Protein AF-A0A4R6NYL4-F1 (afdb_monomer)

Foldseek 3Di:
DPPDQCWPPPDDQVDWDDDVPGTDGTHHQAAPVGHGQDVPQWDWDWQAWPPDPVRIWIWIQGPVPRDIDTPVHDDPPTDRDPPPPD

Mean predicted aligned error: 6.38 Å

Solvent-accessible surface area (backbone atoms only — not comparable to full-atom values): 5440 Å² total; per-residue (Å²): 132,90,80,61,76,48,18,61,86,89,51,59,70,91,43,72,44,85,48,97,92,51,74,41,70,53,49,46,51,44,44,99,89,66,51,64,41,49,92,94,27,42,48,77,50,76,45,63,17,73,65,37,97,82,41,38,26,43,33,42,30,30,71,89,75,67,52,70,48,53,43,63,71,87,57,95,75,62,39,65,74,80,75,88,77,123

Sequence (86 aa):
MDWRLASTTGLDPDRLYAVRGGWARPSPVACPAGHPLGPGQVLVGTLACLATPDGLHRTWACRSCDTVIYWPPITDKCDHNRTAWS

Nearest PDB structures (foldseek):
  6hlq-assembly1_I  TM=5.380E-01  e=2.011E+00  Saccharomyces cerevisiae S288C
  1o7y-assembly1_B  TM=5.387E-01  e=6.093E+00  Homo sapiens
  6qpn-assembly1_A  TM=5.440E-01  e=4.824E+00  Human adenovirus 49
  7op2-assembly2_D  TM=5.157E-01  e=5.114E+00  Chimpanzee adenovirus Y25
  6stt-assembly1_A  TM=4.430E-01  e=6.459E+00  Human adenovirus 29

Secondary structure (DSSP, 8-state):
-------STT--TTS-EEETTEEE----SB-TTS-B--TTTEEEEEEE-TTSTTSEEEEEEETTT--EEEESPP-TT-----TT--

Radius of gyration: 13.88 Å; Cα contacts (8 Å, |Δi|>4): 133; chains: 1; bounding box: 42×34×27 Å

Structure (mmCIF, N/CA/C/O backbone):
data_AF-A0A4R6NYL4-F1
#
_entry.id   AF-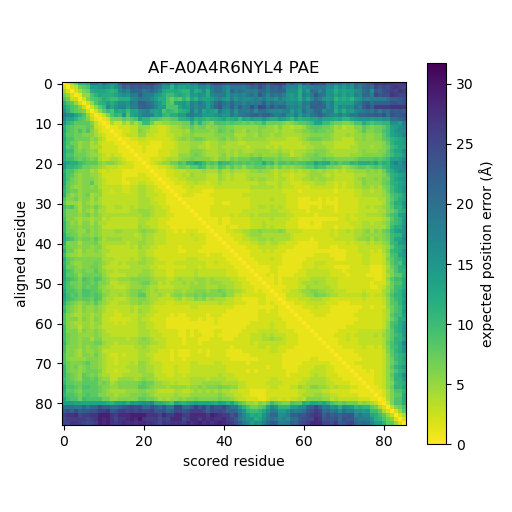A0A4R6NYL4-F1
#
loop_
_atom_site.group_PDB
_atom_site.id
_atom_site.type_symbol
_atom_site.label_atom_id
_atom_site.label_alt_id
_atom_site.label_comp_id
_atom_site.label_asym_id
_atom_site.label_entity_id
_atom_site.label_seq_id
_atom_site.pdbx_PDB_ins_code
_atom_site.Cartn_x
_atom_site.Cartn_y
_atom_site.Cartn_z
_atom_site.occupancy
_atom_site.B_iso_or_equiv
_atom_site.auth_seq_id
_atom_site.auth_comp_id
_atom_site.auth_asym_id
_atom_site.auth_atom_id
_atom_site.pdbx_PDB_model_num
ATOM 1 N N . MET A 1 1 ? -12.868 -8.954 -9.950 1.00 35.00 1 ME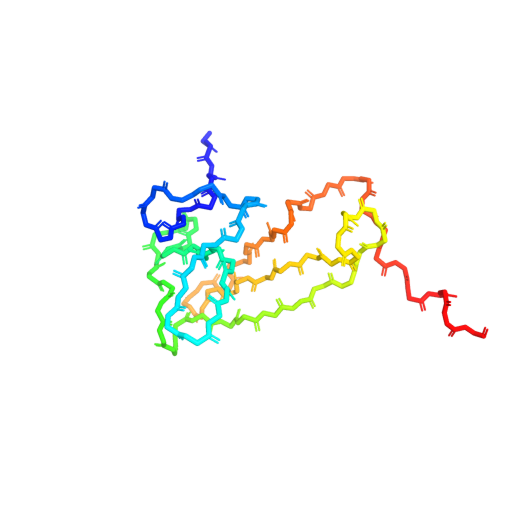T A N 1
ATOM 2 C CA . MET A 1 1 ? -12.966 -7.916 -8.904 1.00 35.00 1 MET A CA 1
ATOM 3 C C . MET A 1 1 ? -11.677 -7.103 -8.916 1.00 35.00 1 MET A C 1
ATOM 5 O O . MET A 1 1 ? -10.664 -7.593 -8.432 1.00 35.00 1 MET A O 1
ATOM 9 N N . ASP A 1 2 ? -11.701 -5.914 -9.526 1.00 48.94 2 ASP A N 1
ATOM 10 C CA . ASP A 1 2 ? -10.609 -4.926 -9.500 1.00 48.94 2 ASP A CA 1
ATOM 11 C C . ASP A 1 2 ? -10.463 -4.388 -8.067 1.00 48.94 2 ASP A C 1
A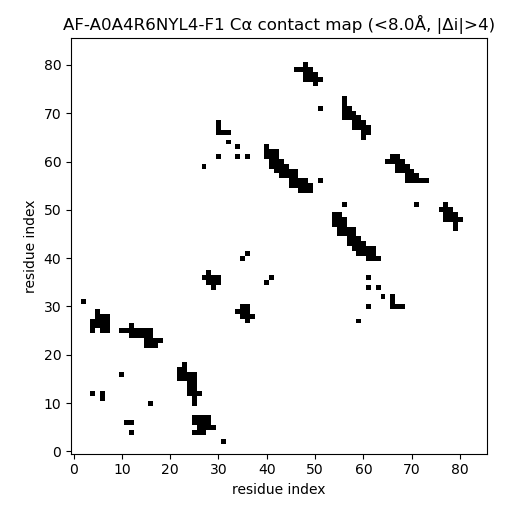TOM 13 O O . ASP A 1 2 ? -11.078 -3.385 -7.699 1.00 48.94 2 ASP A O 1
ATOM 17 N N . TRP A 1 3 ? -9.681 -5.059 -7.219 1.00 49.34 3 TRP A N 1
ATOM 18 C CA . TRP A 1 3 ? -9.190 -4.414 -6.006 1.00 49.34 3 TRP A CA 1
ATOM 19 C C . TRP A 1 3 ? -8.134 -3.395 -6.459 1.00 49.34 3 TRP A C 1
ATOM 21 O O . TRP A 1 3 ? -6.967 -3.698 -6.664 1.00 49.34 3 TRP A O 1
ATOM 31 N N . ARG A 1 4 ? -8.556 -2.165 -6.738 1.00 54.44 4 ARG A N 1
ATOM 32 C CA . ARG A 1 4 ? -7.614 -1.044 -6.835 1.00 54.44 4 ARG A CA 1
ATOM 33 C C . ARG A 1 4 ? -7.284 -0.621 -5.415 1.00 54.44 4 ARG A C 1
ATOM 35 O O . ARG A 1 4 ? -8.111 -0.828 -4.524 1.00 54.44 4 ARG A O 1
ATOM 42 N N . LEU A 1 5 ? -6.107 -0.030 -5.183 1.00 58.59 5 LEU A N 1
ATOM 43 C CA . LEU A 1 5 ? -5.923 0.761 -3.968 1.00 58.59 5 LEU A CA 1
ATOM 44 C C . LEU A 1 5 ? -7.131 1.690 -3.894 1.00 58.59 5 LEU A C 1
ATOM 46 O O . LEU A 1 5 ? -7.267 2.585 -4.724 1.00 58.59 5 LEU A O 1
ATOM 50 N N . ALA A 1 6 ? -8.027 1.443 -2.941 1.00 51.81 6 ALA A N 1
ATOM 51 C CA . ALA A 1 6 ? -9.049 2.392 -2.554 1.00 51.81 6 ALA A CA 1
ATOM 52 C C . ALA A 1 6 ? -8.297 3.516 -1.844 1.00 51.81 6 ALA A C 1
ATOM 54 O O . ALA A 1 6 ? -8.306 3.598 -0.620 1.00 51.81 6 ALA A O 1
ATOM 55 N N . SER A 1 7 ? -7.512 4.269 -2.615 1.00 54.81 7 SER A N 1
ATOM 56 C CA . SER A 1 7 ? -6.746 5.416 -2.179 1.00 54.81 7 SER A CA 1
ATOM 57 C C . SER A 1 7 ? -7.665 6.326 -1.380 1.00 54.81 7 SER A C 1
ATOM 59 O O . SER A 1 7 ? -8.887 6.280 -1.538 1.00 54.81 7 SER A O 1
ATOM 61 N N . THR A 1 8 ? -7.088 7.186 -0.549 1.00 57.31 8 THR A N 1
ATOM 62 C CA . THR A 1 8 ? -7.658 8.506 -0.263 1.00 57.31 8 THR A CA 1
ATOM 63 C C . THR A 1 8 ? -8.502 8.939 -1.474 1.00 57.31 8 THR A C 1
ATOM 65 O O . THR A 1 8 ? -7.955 9.102 -2.566 1.00 57.31 8 THR A O 1
ATOM 68 N N . THR A 1 9 ? -9.829 8.911 -1.331 1.00 52.28 9 THR A N 1
ATOM 69 C CA . THR A 1 9 ? -10.772 8.628 -2.428 1.00 52.28 9 THR A CA 1
ATOM 70 C C . THR A 1 9 ? -10.497 9.480 -3.671 1.00 52.28 9 THR A C 1
ATOM 72 O O . THR A 1 9 ? -10.618 10.699 -3.621 1.00 52.28 9 THR A O 1
ATOM 75 N N . GLY A 1 10 ? -10.135 8.841 -4.792 1.00 60.91 10 GLY A N 1
ATOM 76 C CA . GLY A 1 10 ? -9.985 9.496 -6.102 1.00 60.91 10 GLY A CA 1
ATOM 77 C C . GLY A 1 10 ? -8.560 9.870 -6.529 1.00 60.91 10 GLY A C 1
ATOM 78 O O . GLY A 1 10 ? -8.402 10.515 -7.563 1.00 60.91 10 GLY A O 1
ATOM 79 N N . LEU A 1 11 ? -7.525 9.475 -5.781 1.00 73.06 11 LEU A N 1
ATOM 80 C CA . LEU A 1 11 ? -6.131 9.719 -6.171 1.00 73.06 11 LEU A CA 1
ATOM 81 C C . LEU A 1 11 ? -5.525 8.550 -6.957 1.00 73.06 11 LEU A C 1
ATOM 83 O O . LEU A 1 11 ? -5.738 7.386 -6.610 1.00 73.06 11 LEU A O 1
ATOM 87 N N . ASP A 1 12 ? -4.733 8.883 -7.977 1.00 77.38 12 ASP A N 1
ATOM 88 C CA . ASP A 1 12 ? -3.904 7.942 -8.736 1.00 77.38 12 ASP A CA 1
ATOM 89 C C . ASP A 1 12 ? -2.824 7.337 -7.813 1.00 77.38 12 ASP A C 1
ATOM 91 O O . ASP A 1 12 ? -1.984 8.090 -7.313 1.00 77.38 12 ASP A O 1
ATOM 95 N N . PRO A 1 13 ? -2.830 6.013 -7.559 1.00 76.25 13 PRO A N 1
ATOM 96 C CA . PRO A 1 13 ? -1.911 5.366 -6.622 1.00 76.25 13 PRO A CA 1
ATOM 97 C C . PRO A 1 13 ? -0.435 5.430 -7.044 1.00 76.25 13 PRO A C 1
ATOM 99 O O . PRO A 1 13 ? 0.439 5.265 -6.189 1.00 76.25 13 PRO A O 1
ATOM 102 N N . ASP A 1 14 ? -0.145 5.716 -8.315 1.00 79.50 14 ASP A N 1
ATOM 103 C CA . ASP A 1 14 ? 1.221 5.883 -8.822 1.00 79.50 14 ASP A CA 1
ATOM 104 C C . ASP A 1 14 ? 1.737 7.321 -8.700 1.00 79.50 14 ASP A C 1
ATOM 106 O O . ASP A 1 14 ? 2.919 7.588 -8.938 1.00 79.50 14 ASP A O 1
ATOM 110 N N . ARG A 1 15 ? 0.887 8.268 -8.285 1.00 83.38 15 ARG A N 1
ATOM 111 C CA . ARG A 1 15 ? 1.258 9.678 -8.151 1.00 83.38 15 ARG A CA 1
ATOM 112 C C . ARG A 1 15 ? 1.289 10.134 -6.707 1.00 83.38 15 ARG A C 1
ATOM 114 O O . ARG A 1 15 ? 0.409 9.852 -5.899 1.00 83.38 15 ARG A O 1
ATOM 121 N N . LEU A 1 16 ? 2.312 10.925 -6.402 1.00 86.50 16 LEU A N 1
ATOM 122 C CA . LEU A 1 16 ? 2.352 11.691 -5.168 1.00 86.50 16 LEU A CA 1
ATOM 123 C C . LEU A 1 16 ? 1.278 12.780 -5.192 1.00 86.50 16 LEU A C 1
ATOM 125 O O . LEU A 1 16 ? 1.033 13.401 -6.227 1.00 86.50 16 LEU A O 1
ATOM 129 N N . TYR A 1 17 ? 0.691 13.056 -4.033 1.00 85.75 17 TYR A N 1
ATOM 130 C CA . TYR A 1 17 ? -0.201 14.193 -3.838 1.00 85.75 17 TYR A CA 1
ATOM 131 C C . TYR A 1 17 ? 0.332 15.116 -2.745 1.00 85.75 17 TYR A C 1
ATOM 133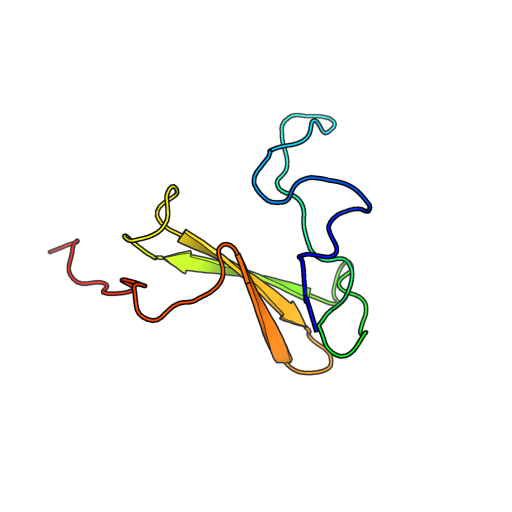 O O . TYR A 1 17 ? 1.036 14.685 -1.825 1.00 85.75 17 TYR A O 1
ATOM 141 N N . ALA A 1 18 ? 0.025 16.404 -2.881 1.00 91.00 18 ALA A N 1
ATOM 142 C CA . ALA A 1 18 ? 0.496 17.420 -1.956 1.00 91.00 18 ALA A CA 1
ATOM 143 C C . ALA A 1 18 ? -0.220 17.290 -0.608 1.00 91.00 18 ALA A C 1
ATOM 145 O O . ALA A 1 18 ? -1.445 17.178 -0.536 1.00 91.00 18 ALA A O 1
ATOM 146 N N . VAL A 1 19 ? 0.557 17.355 0.466 1.00 90.44 19 VAL A N 1
ATOM 147 C CA . VAL A 1 19 ? 0.075 17.435 1.845 1.00 90.44 19 VAL A CA 1
ATOM 148 C C . VAL A 1 19 ? 0.767 18.594 2.547 1.00 90.44 19 VAL A C 1
ATOM 150 O O . VAL A 1 19 ? 1.802 19.096 2.102 1.00 90.44 19 VAL A O 1
ATOM 153 N N . ARG A 1 20 ? 0.218 19.037 3.680 1.00 94.62 20 ARG A N 1
ATOM 154 C CA . ARG A 1 20 ? 0.902 20.038 4.499 1.00 94.62 20 ARG A CA 1
ATOM 155 C C . ARG A 1 20 ? 2.264 19.481 4.927 1.00 94.62 20 ARG A C 1
ATOM 157 O O . ARG A 1 20 ? 2.321 18.500 5.658 1.00 94.62 20 ARG A O 1
ATOM 164 N N . GLY A 1 21 ? 3.340 20.126 4.482 1.00 94.00 21 GLY A N 1
ATOM 165 C CA . GLY A 1 21 ? 4.708 19.723 4.809 1.00 94.00 21 GLY A CA 1
ATOM 166 C C . GLY A 1 21 ? 5.364 18.756 3.819 1.00 94.00 21 GLY A C 1
ATOM 167 O O . GLY A 1 21 ? 6.448 18.270 4.121 1.00 94.00 21 GLY A O 1
ATOM 168 N N . GLY A 1 22 ? 4.765 18.490 2.649 1.00 94.50 22 GLY A N 1
ATOM 169 C CA . GLY A 1 22 ? 5.448 17.756 1.581 1.00 94.50 22 GLY A CA 1
ATOM 170 C C . GLY A 1 22 ? 4.518 16.962 0.673 1.00 94.50 22 GLY A C 1
ATOM 171 O O . GLY A 1 22 ? 3.482 17.451 0.225 1.00 94.50 22 GLY A O 1
ATOM 172 N N . TRP A 1 23 ? 4.917 15.724 0.399 1.00 91.06 23 TRP A N 1
ATOM 173 C CA . TRP A 1 23 ? 4.261 14.833 -0.549 1.00 91.06 23 TRP A CA 1
ATOM 174 C C . TRP A 1 23 ? 3.960 13.489 0.100 1.00 91.06 23 TRP A C 1
ATOM 176 O O . TRP A 1 23 ? 4.776 12.959 0.854 1.00 91.06 23 TRP A O 1
ATOM 186 N N . ALA A 1 24 ? 2.799 12.929 -0.217 1.00 87.12 24 ALA A N 1
ATOM 187 C CA . ALA A 1 24 ? 2.379 11.622 0.262 1.00 87.12 24 ALA A CA 1
ATOM 188 C C . ALA A 1 24 ? 2.027 10.696 -0.905 1.00 87.12 24 ALA A C 1
ATOM 190 O O . ALA A 1 24 ? 1.578 11.142 -1.962 1.00 87.12 24 ALA A O 1
ATOM 191 N N . ARG A 1 25 ? 2.219 9.390 -0.691 1.00 84.25 25 ARG A N 1
ATOM 192 C CA . ARG A 1 25 ? 1.655 8.343 -1.548 1.00 84.25 25 ARG A CA 1
ATOM 193 C C . ARG A 1 25 ? 0.236 8.016 -1.094 1.00 84.25 25 ARG A C 1
ATOM 195 O O . ARG A 1 25 ? 0.016 7.949 0.118 1.00 84.25 25 ARG A O 1
ATOM 202 N N . PRO A 1 26 ? -0.703 7.763 -2.016 1.00 86.00 26 PRO A N 1
ATOM 203 C CA . PRO A 1 26 ? -2.019 7.269 -1.648 1.00 86.00 26 PRO A CA 1
ATOM 204 C C . PRO A 1 26 ? -1.946 5.936 -0.893 1.00 86.00 26 PRO A C 1
ATOM 206 O O . PRO A 1 26 ? -1.066 5.109 -1.136 1.00 86.00 26 PRO A O 1
ATOM 209 N N . SER A 1 27 ? -2.884 5.728 0.029 1.00 86.31 27 SER A N 1
ATOM 210 C CA . SER A 1 27 ? -3.005 4.507 0.833 1.00 86.31 27 SER A CA 1
ATOM 211 C C . SER A 1 27 ? -4.432 3.961 0.792 1.00 86.31 27 SER A C 1
ATOM 213 O O . SER A 1 27 ? -5.364 4.764 0.729 1.00 86.31 27 SER A O 1
ATOM 215 N N . PRO A 1 28 ? -4.625 2.633 0.872 1.00 88.19 28 PRO A N 1
ATOM 216 C CA . PRO A 1 28 ? -5.949 2.037 0.941 1.00 88.19 28 PRO A CA 1
ATOM 217 C C . PRO A 1 28 ? -6.676 2.459 2.227 1.00 88.19 28 PRO A C 1
ATOM 219 O O . PRO A 1 28 ? -6.081 2.458 3.302 1.00 88.19 28 PRO A O 1
ATOM 222 N N . VAL A 1 29 ? -7.968 2.778 2.125 1.00 88.12 29 VAL A N 1
ATOM 223 C CA . VAL A 1 29 ? -8.827 3.093 3.286 1.00 88.12 29 VAL A CA 1
ATOM 224 C C . VAL A 1 29 ? -9.484 1.855 3.902 1.00 88.12 29 VAL A C 1
ATOM 226 O O . VAL A 1 29 ? -9.940 1.903 5.044 1.00 88.12 29 VAL A O 1
ATOM 229 N N . ALA A 1 30 ? -9.518 0.743 3.164 1.00 89.44 30 ALA A N 1
ATOM 230 C CA . ALA A 1 30 ? -10.067 -0.533 3.605 1.00 89.44 30 ALA A CA 1
ATOM 231 C C . ALA A 1 30 ? -9.277 -1.712 3.020 1.00 89.44 30 ALA A C 1
ATOM 233 O O . ALA A 1 30 ? -8.6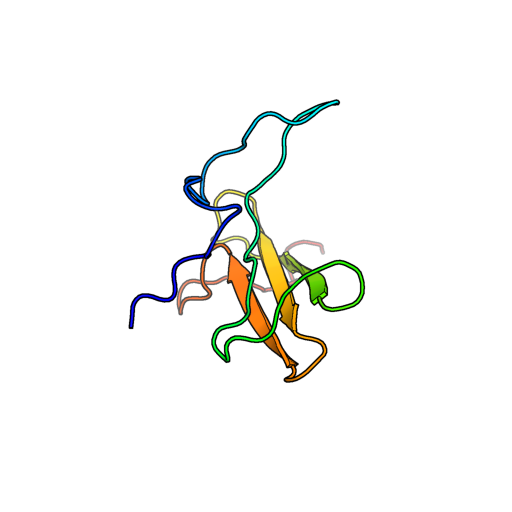73 -1.597 1.950 1.00 89.44 30 ALA A O 1
ATOM 234 N N . CYS A 1 31 ? -9.284 -2.850 3.715 1.00 91.06 31 CYS A N 1
ATOM 235 C CA . CYS A 1 31 ? -8.733 -4.094 3.185 1.00 91.06 31 CYS A CA 1
ATOM 236 C C . CYS A 1 31 ? -9.713 -4.769 2.203 1.00 91.06 31 CYS A C 1
ATOM 238 O O . CYS A 1 31 ? -10.891 -4.409 2.176 1.00 91.06 31 CYS A O 1
ATOM 240 N N . PRO A 1 32 ? -9.284 -5.785 1.429 1.00 88.44 32 PRO A N 1
ATOM 241 C CA . PRO A 1 32 ? -10.168 -6.527 0.522 1.00 88.44 32 PRO A CA 1
ATOM 242 C C . PRO A 1 32 ? -11.392 -7.169 1.197 1.00 88.44 32 PRO A C 1
ATOM 244 O O . PRO A 1 32 ? -12.406 -7.381 0.540 1.00 88.44 32 PRO A O 1
ATOM 247 N N . ALA A 1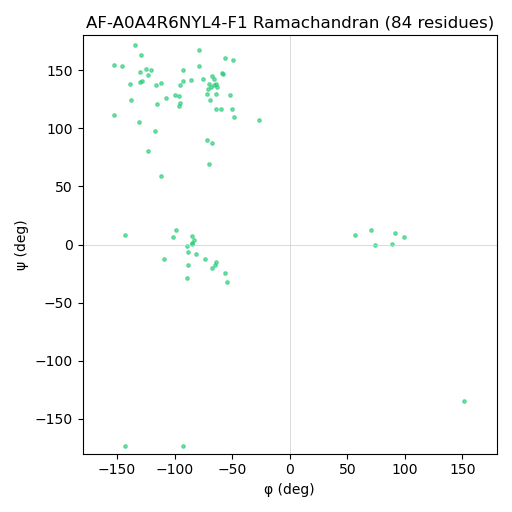 33 ? -11.318 -7.450 2.503 1.00 90.06 33 ALA A N 1
ATOM 248 C CA . ALA A 1 33 ? -12.440 -7.949 3.301 1.00 90.06 33 ALA A CA 1
ATOM 249 C C . ALA A 1 33 ? -13.363 -6.834 3.846 1.00 90.06 33 ALA A C 1
ATOM 251 O O . ALA A 1 33 ? -14.319 -7.125 4.556 1.00 90.06 33 ALA A O 1
ATOM 252 N N . GLY A 1 34 ? -13.084 -5.562 3.545 1.00 90.56 34 GLY A N 1
ATOM 253 C CA . GLY A 1 34 ? -13.904 -4.413 3.940 1.00 90.56 34 GLY A CA 1
ATOM 254 C C . GLY A 1 34 ? -13.567 -3.789 5.299 1.00 90.56 34 GLY A C 1
ATOM 255 O O . GLY A 1 34 ? -14.196 -2.804 5.677 1.00 90.56 34 GLY A O 1
ATOM 256 N N . HIS A 1 35 ? -12.574 -4.302 6.035 1.00 93.31 35 HIS A N 1
ATOM 257 C CA . HIS A 1 35 ? -12.163 -3.699 7.308 1.00 93.31 35 HIS A CA 1
ATOM 258 C C . HIS A 1 35 ? -11.460 -2.350 7.086 1.00 93.31 35 HIS A C 1
ATOM 260 O O . HIS A 1 35 ? -10.613 -2.262 6.192 1.00 93.31 35 HIS A O 1
ATOM 266 N N . PRO A 1 36 ? -11.737 -1.321 7.906 1.00 91.94 36 PRO A N 1
ATOM 267 C CA . PRO A 1 36 ? -11.090 -0.017 7.791 1.00 91.94 36 PRO A CA 1
ATOM 268 C C . PRO A 1 36 ? -9.589 -0.091 8.110 1.00 91.94 36 PRO A C 1
ATOM 270 O O . PRO A 1 36 ? -9.165 -0.798 9.023 1.00 91.94 36 PRO A O 1
ATOM 273 N N . LEU A 1 37 ? -8.784 0.672 7.369 1.00 90.94 37 LEU A N 1
ATOM 274 C CA . LEU A 1 37 ? -7.330 0.776 7.533 1.00 90.94 37 LEU A CA 1
ATOM 275 C C . LEU A 1 37 ? -6.929 2.166 8.045 1.00 90.94 37 LEU A C 1
ATOM 277 O O . LEU A 1 37 ? -6.184 2.901 7.401 1.00 90.94 37 LEU A O 1
ATOM 281 N N . GLY A 1 38 ? -7.455 2.537 9.214 1.00 90.44 38 GLY A N 1
ATOM 282 C CA . GLY A 1 38 ? -7.128 3.781 9.909 1.00 90.44 38 GLY A CA 1
ATOM 283 C C . GLY A 1 38 ? -5.986 3.659 10.932 1.00 90.44 38 GLY A C 1
ATOM 284 O O . GLY A 1 38 ? -5.342 2.609 11.059 1.00 90.44 38 GLY A O 1
ATOM 285 N N . PRO A 1 39 ? -5.736 4.732 11.708 1.00 91.88 39 PRO A N 1
ATOM 286 C CA . PRO A 1 39 ? -4.766 4.725 12.801 1.00 91.88 39 PRO A CA 1
ATOM 287 C C . PRO A 1 39 ? -5.004 3.556 13.764 1.00 91.88 39 PRO A C 1
ATOM 289 O O . PRO A 1 39 ? -6.118 3.338 14.231 1.00 91.88 39 PRO A O 1
ATOM 292 N N . GLY A 1 40 ? -3.956 2.780 14.046 1.00 95.62 40 GLY A N 1
ATOM 293 C CA . GLY A 1 40 ? -4.041 1.614 14.934 1.00 95.62 40 GLY A CA 1
ATOM 294 C C . GLY A 1 40 ? -4.749 0.385 14.346 1.00 95.62 40 GLY A C 1
ATOM 295 O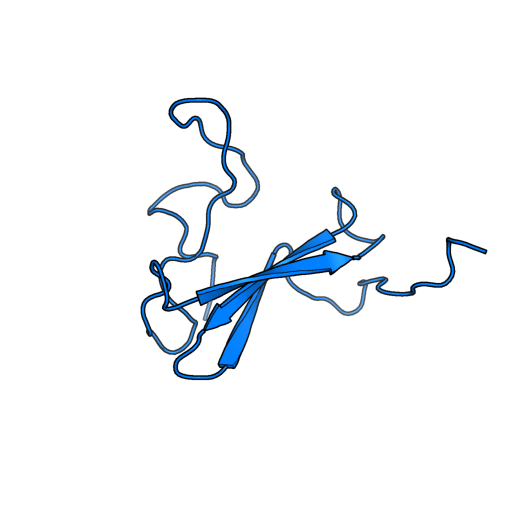 O . GLY A 1 40 ? -4.809 -0.635 15.024 1.00 95.62 40 GLY A O 1
ATOM 296 N N . GLN A 1 41 ? -5.239 0.439 13.102 1.00 96.19 41 GLN A N 1
ATOM 297 C CA . GLN A 1 41 ? -5.953 -0.664 12.432 1.00 96.19 41 GLN A CA 1
ATOM 298 C C . GLN A 1 41 ? -5.141 -1.312 11.301 1.00 96.19 41 GLN A C 1
ATOM 300 O O . GLN A 1 41 ? -5.474 -2.401 10.830 1.00 96.19 41 GLN A O 1
ATOM 305 N N . VAL A 1 42 ? -4.051 -0.667 10.886 1.00 95.69 42 VAL A N 1
ATOM 306 C CA . VAL A 1 42 ? -3.169 -1.122 9.811 1.00 95.69 42 VAL A CA 1
ATOM 307 C C . VAL A 1 42 ? -1.711 -1.098 10.258 1.00 95.69 42 VAL A C 1
ATOM 309 O O . VAL A 1 42 ? -1.274 -0.170 10.940 1.00 95.69 42 VAL A O 1
ATOM 312 N N . LEU A 1 43 ? -0.951 -2.120 9.873 1.00 97.31 43 LEU A N 1
ATOM 313 C CA . LEU A 1 43 ? 0.508 -2.092 9.912 1.00 97.31 43 LEU A CA 1
ATOM 314 C C . LEU A 1 43 ? 1.015 -1.694 8.529 1.00 97.31 43 LEU A C 1
ATOM 316 O O . LEU A 1 43 ? 0.735 -2.375 7.543 1.00 97.31 43 LEU A O 1
ATOM 320 N N . VAL A 1 44 ? 1.738 -0.578 8.462 1.00 94.31 44 VAL A N 1
ATOM 321 C CA . VAL A 1 44 ? 2.364 -0.103 7.225 1.00 94.31 44 VAL A CA 1
ATOM 322 C C . VAL A 1 44 ? 3.811 -0.565 7.208 1.00 94.31 44 VAL A C 1
ATOM 324 O O . VAL A 1 44 ? 4.547 -0.325 8.164 1.00 94.31 44 VAL A O 1
ATOM 327 N N . GLY A 1 45 ? 4.221 -1.206 6.121 1.00 93.75 45 GLY A N 1
ATOM 328 C CA . GLY A 1 45 ? 5.578 -1.710 5.962 1.00 93.75 45 GLY A CA 1
ATOM 329 C C . GLY A 1 45 ? 6.092 -1.573 4.538 1.00 93.75 45 GLY A C 1
ATOM 330 O O . GLY A 1 45 ? 5.430 -1.020 3.655 1.00 93.75 45 GLY A O 1
ATOM 331 N N . THR A 1 46 ? 7.267 -2.145 4.311 1.00 93.31 46 THR A N 1
ATOM 332 C CA . THR A 1 46 ? 7.942 -2.152 3.016 1.00 93.31 46 THR A CA 1
ATOM 333 C C . THR A 1 46 ? 8.558 -3.526 2.774 1.00 93.31 46 THR A C 1
ATOM 335 O O . THR A 1 46 ? 9.159 -4.099 3.680 1.00 93.31 46 THR A O 1
ATOM 338 N N . LEU A 1 47 ? 8.437 -4.032 1.550 1.00 93.94 47 LEU A N 1
ATOM 339 C CA . LEU A 1 47 ? 9.141 -5.206 1.046 1.00 93.94 47 LEU A CA 1
ATOM 340 C C . LEU A 1 47 ? 10.077 -4.756 -0.080 1.00 93.94 47 LEU A C 1
ATOM 342 O O . LEU A 1 47 ? 9.609 -4.187 -1.059 1.00 93.94 47 LEU A O 1
ATOM 346 N N . ALA A 1 48 ? 11.382 -4.988 0.049 1.00 94.06 48 ALA A N 1
ATOM 347 C CA . ALA A 1 48 ? 12.344 -4.643 -0.999 1.00 94.06 48 ALA A CA 1
ATOM 348 C C . ALA A 1 48 ? 12.068 -5.451 -2.277 1.00 94.06 48 ALA A C 1
ATOM 350 O O . ALA A 1 48 ? 11.822 -6.653 -2.194 1.00 94.06 48 ALA A O 1
ATOM 351 N N . CYS A 1 49 ? 12.100 -4.793 -3.439 1.00 94.38 49 CYS A N 1
ATOM 352 C CA . CYS A 1 49 ? 11.904 -5.440 -4.732 1.00 94.38 49 CYS A CA 1
ATOM 353 C C . CYS A 1 49 ? 12.612 -4.706 -5.870 1.00 94.38 49 CYS A C 1
ATOM 355 O O . CYS A 1 49 ? 12.176 -3.627 -6.277 1.00 94.38 49 CYS A O 1
ATOM 357 N N . LEU A 1 50 ? 13.646 -5.326 -6.439 1.00 93.00 50 LEU A N 1
ATOM 358 C CA . LEU A 1 50 ? 14.466 -4.735 -7.504 1.00 93.00 50 LEU A CA 1
ATOM 359 C C . LEU A 1 50 ? 13.708 -4.560 -8.828 1.00 93.00 50 LEU A C 1
ATOM 361 O O . LEU A 1 50 ? 14.087 -3.738 -9.654 1.00 93.00 50 LEU A O 1
ATOM 365 N N . ALA A 1 51 ? 12.611 -5.294 -9.016 1.00 92.19 51 ALA A N 1
ATOM 366 C CA . ALA A 1 51 ? 11.780 -5.211 -10.215 1.00 92.19 51 ALA A CA 1
ATOM 367 C C . ALA A 1 51 ? 10.778 -4.040 -10.200 1.00 92.19 51 ALA A C 1
ATOM 369 O O . ALA A 1 51 ? 10.104 -3.794 -11.200 1.00 92.19 51 ALA A O 1
ATOM 370 N N . THR A 1 52 ? 10.634 -3.331 -9.075 1.00 90.00 52 THR A N 1
ATOM 371 C CA . THR A 1 52 ? 9.741 -2.163 -8.986 1.00 90.00 52 THR A CA 1
ATOM 372 C C . THR A 1 52 ? 10.496 -0.867 -9.293 1.00 90.00 52 THR A C 1
ATOM 374 O O . THR A 1 52 ? 11.677 -0.774 -8.956 1.00 90.00 52 THR A O 1
ATOM 377 N N . PRO A 1 53 ? 9.834 0.167 -9.853 1.00 86.50 53 PRO A N 1
ATOM 378 C CA . PRO A 1 53 ? 10.485 1.444 -10.163 1.00 86.50 53 PRO A CA 1
ATOM 379 C C . PRO A 1 53 ? 11.193 2.101 -8.970 1.00 86.50 53 PRO A C 1
ATOM 381 O O . PRO A 1 53 ? 12.219 2.748 -9.148 1.00 86.50 53 PRO A O 1
ATOM 384 N N . ASP A 1 54 ? 10.667 1.909 -7.756 1.00 86.62 54 ASP A N 1
ATOM 385 C CA . ASP A 1 54 ? 11.213 2.505 -6.529 1.00 86.62 54 ASP A CA 1
ATOM 386 C C . ASP A 1 54 ? 12.046 1.526 -5.684 1.00 86.62 54 ASP A C 1
ATOM 388 O O . ASP A 1 54 ? 12.402 1.840 -4.548 1.00 86.62 54 ASP A O 1
ATOM 392 N N . GLY A 1 55 ? 12.304 0.312 -6.182 1.00 91.44 55 GLY A N 1
ATOM 393 C CA . GLY A 1 55 ? 13.037 -0.715 -5.436 1.00 91.44 55 GLY A CA 1
ATOM 394 C C . GLY A 1 55 ? 12.271 -1.326 -4.250 1.00 91.44 55 GLY A C 1
ATOM 395 O O . GLY A 1 55 ? 12.871 -2.009 -3.416 1.00 91.44 55 GLY A O 1
ATOM 396 N N . LEU A 1 56 ? 10.960 -1.089 -4.131 1.00 92.50 56 LEU A N 1
ATOM 397 C CA . LEU A 1 56 ? 10.119 -1.588 -3.048 1.00 92.50 56 LEU A CA 1
ATOM 398 C C . LEU A 1 56 ? 8.638 -1.772 -3.413 1.00 92.50 56 LEU A C 1
ATOM 400 O O . LEU A 1 56 ? 8.069 -1.050 -4.228 1.00 92.50 56 LEU A O 1
ATOM 404 N N . HIS A 1 57 ? 7.984 -2.673 -2.681 1.00 91.81 57 HIS A N 1
ATOM 405 C CA . HIS A 1 57 ? 6.543 -2.684 -2.466 1.00 91.81 57 HIS A CA 1
ATOM 406 C C . HIS A 1 57 ? 6.228 -2.061 -1.106 1.00 91.81 57 HIS A C 1
ATOM 408 O O . HIS A 1 57 ? 6.755 -2.483 -0.075 1.00 91.81 57 HIS A O 1
ATOM 414 N N . ARG A 1 58 ? 5.316 -1.098 -1.063 1.00 92.06 58 ARG A N 1
ATOM 415 C CA . ARG A 1 58 ? 4.658 -0.684 0.174 1.00 92.06 58 ARG A CA 1
ATOM 416 C C . ARG A 1 58 ? 3.612 -1.722 0.564 1.00 92.06 58 ARG A C 1
ATOM 418 O O . ARG A 1 58 ? 2.941 -2.273 -0.304 1.00 92.06 58 ARG A O 1
ATOM 425 N N . THR A 1 59 ? 3.476 -1.974 1.861 1.00 93.50 59 THR A N 1
ATOM 426 C CA . THR A 1 59 ? 2.520 -2.945 2.395 1.00 93.50 59 THR A CA 1
ATOM 427 C C . THR A 1 59 ? 1.571 -2.321 3.404 1.00 93.50 59 THR A C 1
ATOM 429 O O . THR A 1 59 ? 1.960 -1.434 4.167 1.00 93.50 59 THR A O 1
ATOM 432 N N . TRP A 1 60 ? 0.332 -2.810 3.408 1.00 94.12 60 TRP A N 1
ATOM 433 C CA . TRP A 1 60 ? -0.685 -2.495 4.408 1.00 94.12 60 TRP A CA 1
ATOM 434 C C . TRP A 1 60 ? -1.302 -3.801 4.896 1.00 94.12 60 TRP A C 1
ATOM 436 O O . TRP A 1 60 ? -2.077 -4.424 4.170 1.00 94.12 60 TRP A O 1
ATOM 446 N N . ALA A 1 61 ? -0.941 -4.223 6.105 1.00 96.38 61 ALA A N 1
ATOM 447 C CA . ALA A 1 61 ? -1.509 -5.408 6.736 1.00 96.38 61 ALA A CA 1
ATOM 448 C C . ALA A 1 61 ? -2.663 -5.008 7.660 1.00 96.38 61 ALA A C 1
ATOM 450 O O . ALA A 1 61 ? -2.494 -4.204 8.582 1.00 96.38 61 ALA A O 1
ATOM 451 N N . CYS A 1 62 ? -3.848 -5.555 7.395 1.00 96.19 62 CYS A N 1
ATOM 452 C CA . CYS A 1 62 ? -5.029 -5.338 8.220 1.00 96.19 62 CYS A CA 1
ATOM 453 C C . CYS A 1 62 ? -4.863 -6.036 9.569 1.00 96.19 62 CYS A C 1
ATOM 455 O O . CYS A 1 62 ? -4.702 -7.248 9.609 1.00 96.19 62 CYS A O 1
ATOM 457 N N . ARG A 1 63 ? -4.995 -5.310 10.681 1.00 97.38 63 ARG A N 1
ATOM 458 C CA . ARG A 1 63 ? -4.871 -5.915 12.018 1.00 97.38 63 ARG A CA 1
ATOM 459 C C . ARG A 1 63 ? -6.068 -6.773 12.433 1.00 97.38 63 ARG A C 1
ATOM 461 O O . ARG A 1 63 ? -5.985 -7.461 13.440 1.00 97.38 63 ARG A O 1
ATOM 468 N N . SER A 1 64 ? -7.182 -6.702 11.702 1.00 97.69 64 SER A N 1
ATOM 469 C CA . SER A 1 64 ? -8.391 -7.483 11.997 1.00 97.69 64 SER A CA 1
ATOM 470 C C . SER A 1 64 ? -8.409 -8.853 11.320 1.00 97.69 64 SER A C 1
ATOM 472 O O . SER A 1 64 ? -9.065 -9.756 11.821 1.00 97.69 64 SER A O 1
ATOM 474 N N . CYS A 1 65 ? -7.750 -9.002 10.167 1.00 96.88 65 CYS A N 1
ATOM 475 C CA . CYS A 1 65 ? -7.839 -10.222 9.351 1.00 96.88 65 CYS A CA 1
ATOM 476 C C . CYS A 1 65 ? -6.522 -10.624 8.677 1.00 96.88 65 CYS A C 1
ATOM 478 O O . CYS A 1 65 ? -6.533 -11.475 7.791 1.00 96.88 65 CYS A O 1
ATOM 480 N N . ASP A 1 66 ? -5.421 -9.950 9.012 1.00 96.12 66 ASP A N 1
ATOM 481 C CA . ASP A 1 66 ? -4.057 -10.189 8.520 1.00 96.12 66 ASP A CA 1
ATOM 482 C C . ASP A 1 66 ? -3.870 -10.143 6.996 1.00 96.12 66 ASP A C 1
ATOM 484 O O . ASP A 1 66 ? -2.790 -10.416 6.478 1.00 96.12 66 ASP A O 1
ATOM 488 N N . THR A 1 67 ? -4.896 -9.724 6.251 1.00 94.50 67 THR A N 1
ATOM 489 C CA . THR A 1 67 ? -4.790 -9.531 4.805 1.00 94.50 67 THR A CA 1
ATOM 490 C C . THR A 1 67 ? -3.792 -8.417 4.504 1.00 94.50 67 THR A C 1
ATOM 492 O O . THR A 1 67 ? -3.908 -7.313 5.046 1.00 94.50 67 THR A O 1
ATOM 495 N N . VAL A 1 68 ? -2.846 -8.702 3.606 1.00 93.81 68 VAL A N 1
ATOM 496 C CA . VAL A 1 68 ? -1.787 -7.774 3.197 1.00 93.81 68 VAL A CA 1
ATOM 497 C C . VAL A 1 68 ? -2.049 -7.260 1.786 1.00 93.81 68 VAL A C 1
ATOM 499 O O . VAL A 1 68 ? -2.202 -8.034 0.844 1.00 93.81 68 VAL A O 1
ATOM 502 N N . ILE A 1 69 ? -2.072 -5.938 1.641 1.00 91.94 69 ILE A N 1
ATOM 503 C CA . ILE A 1 69 ? -2.071 -5.252 0.345 1.00 91.94 69 ILE A CA 1
ATOM 504 C C . ILE A 1 69 ? -0.628 -4.890 -0.002 1.00 91.94 69 ILE A C 1
ATOM 506 O O . ILE A 1 69 ? 0.079 -4.370 0.858 1.00 91.94 69 ILE A O 1
ATOM 510 N N . TYR A 1 70 ? -0.224 -5.096 -1.257 1.00 90.81 70 TYR A N 1
ATOM 511 C CA . TYR A 1 70 ? 1.087 -4.713 -1.787 1.00 90.81 70 TYR A CA 1
ATOM 512 C C . TYR A 1 70 ? 0.938 -3.664 -2.894 1.00 90.81 70 TYR A C 1
ATOM 514 O O . TYR A 1 70 ? 0.072 -3.807 -3.759 1.00 90.81 70 TYR A O 1
ATOM 522 N N . TRP A 1 71 ? 1.791 -2.636 -2.885 1.00 88.31 71 TRP A N 1
ATOM 523 C CA . TRP A 1 71 ? 1.886 -1.660 -3.975 1.00 88.31 71 TRP A CA 1
ATOM 524 C C . TRP A 1 71 ? 3.330 -1.290 -4.344 1.00 88.31 71 TRP A C 1
ATOM 526 O O . TRP A 1 71 ? 4.042 -0.791 -3.471 1.00 88.31 71 TRP A O 1
ATOM 536 N N . PRO A 1 72 ? 3.759 -1.444 -5.609 1.00 88.12 72 PRO A N 1
ATOM 537 C CA . PRO A 1 72 ? 3.023 -2.069 -6.717 1.00 88.12 72 PRO A CA 1
ATOM 538 C C . PRO A 1 72 ? 2.577 -3.510 -6.392 1.00 88.12 72 PRO A C 1
ATOM 540 O O . PRO A 1 72 ? 3.121 -4.096 -5.451 1.00 88.12 72 PRO A O 1
ATOM 543 N N . PRO A 1 73 ? 1.586 -4.091 -7.093 1.00 89.00 73 PRO A N 1
ATOM 544 C CA . PRO A 1 73 ? 1.145 -5.456 -6.817 1.00 89.00 73 PRO A CA 1
ATOM 545 C C . PRO A 1 73 ? 2.292 -6.465 -6.950 1.00 89.00 73 PRO A C 1
ATOM 547 O O . PRO A 1 73 ? 3.188 -6.300 -7.780 1.00 89.00 73 PRO A O 1
ATOM 550 N N . ILE A 1 74 ? 2.260 -7.521 -6.135 1.00 90.75 74 ILE A N 1
ATOM 551 C CA . ILE A 1 74 ? 3.193 -8.644 -6.279 1.00 90.75 74 ILE A CA 1
ATOM 552 C C . ILE A 1 74 ? 2.856 -9.393 -7.567 1.00 90.75 74 ILE A C 1
ATOM 554 O O . ILE A 1 74 ? 1.689 -9.659 -7.856 1.00 90.75 74 ILE A O 1
ATOM 558 N N . THR A 1 75 ? 3.888 -9.736 -8.328 1.00 91.50 75 THR A N 1
ATOM 559 C CA . THR A 1 75 ? 3.796 -10.511 -9.567 1.00 91.50 75 THR A CA 1
ATOM 560 C C . THR A 1 75 ? 4.864 -11.601 -9.569 1.00 91.50 75 THR A C 1
ATOM 562 O O . THR A 1 75 ? 5.759 -11.613 -8.725 1.00 91.50 75 THR A O 1
ATOM 565 N N . ASP A 1 76 ? 4.798 -12.497 -10.545 1.00 93.00 76 ASP A N 1
ATOM 566 C CA . ASP A 1 76 ? 5.823 -13.506 -10.823 1.00 93.00 76 ASP A CA 1
ATOM 567 C C . ASP A 1 76 ? 7.175 -12.908 -11.262 1.00 93.00 76 ASP A C 1
ATOM 569 O O . ASP A 1 76 ? 8.192 -13.594 -11.223 1.00 93.00 76 ASP A O 1
ATOM 573 N N . LYS A 1 77 ? 7.206 -11.623 -11.635 1.00 92.50 77 LYS A N 1
ATOM 574 C CA . LYS A 1 77 ? 8.421 -10.885 -12.022 1.00 92.50 77 LYS A CA 1
ATOM 575 C C . LYS A 1 77 ? 9.131 -10.204 -10.856 1.00 92.50 77 LYS A C 1
ATOM 577 O O . LYS A 1 77 ? 10.121 -9.510 -11.068 1.00 92.50 77 LYS A O 1
ATOM 582 N N . CYS A 1 78 ? 8.597 -10.316 -9.644 1.00 94.62 78 CYS A N 1
ATOM 583 C CA . CYS A 1 78 ? 9.195 -9.684 -8.482 1.00 94.62 78 CYS A CA 1
ATOM 584 C C . CYS A 1 78 ? 10.561 -10.293 -8.146 1.00 94.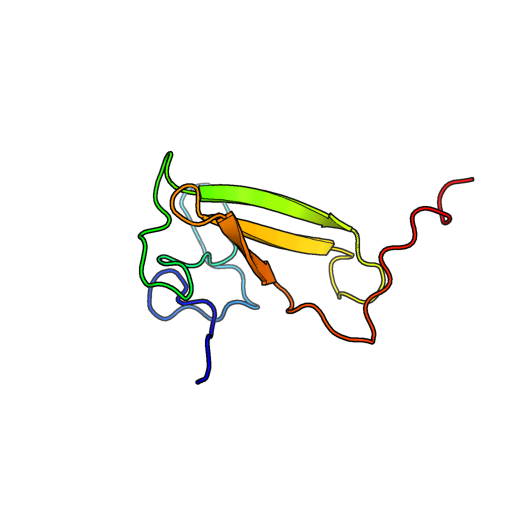62 78 CYS A C 1
ATOM 586 O O . CYS A 1 78 ? 10.715 -11.510 -8.111 1.00 94.62 78 CYS A O 1
ATOM 588 N N . ASP A 1 79 ? 11.521 -9.430 -7.818 1.00 94.38 79 ASP A N 1
ATOM 589 C CA . ASP A 1 79 ? 12.839 -9.829 -7.332 1.00 94.38 79 ASP A CA 1
ATOM 590 C C . ASP A 1 79 ? 13.040 -9.311 -5.905 1.00 94.38 79 ASP A C 1
ATOM 592 O O . ASP A 1 79 ? 13.365 -8.142 -5.691 1.00 94.38 79 ASP A O 1
ATOM 596 N N . HIS A 1 80 ? 12.805 -10.191 -4.929 1.00 90.62 80 HIS A N 1
ATOM 597 C CA . HIS A 1 80 ? 12.950 -9.916 -3.493 1.00 90.62 80 HIS A CA 1
ATOM 598 C C . HIS A 1 80 ? 14.281 -10.421 -2.925 1.00 90.62 80 HIS A C 1
ATOM 600 O O . HIS A 1 80 ? 14.435 -10.527 -1.703 1.00 90.62 80 HIS A O 1
ATOM 606 N N . ASN A 1 81 ? 15.230 -10.802 -3.785 1.00 84.00 81 ASN A N 1
ATOM 607 C CA . ASN A 1 81 ? 16.435 -11.475 -3.337 1.00 84.00 81 ASN A CA 1
ATOM 608 C C . ASN A 1 81 ? 17.357 -10.498 -2.589 1.00 84.00 81 ASN A C 1
ATOM 610 O O . ASN A 1 81 ? 17.673 -9.407 -3.059 1.00 84.00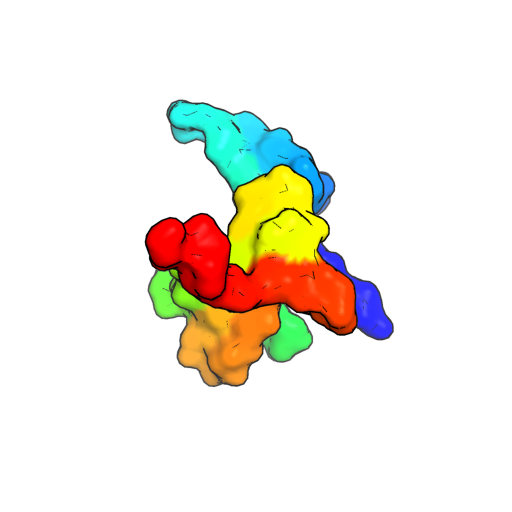 81 ASN A O 1
ATOM 614 N N . ARG A 1 82 ? 17.799 -10.887 -1.388 1.00 61.66 82 ARG A N 1
ATOM 615 C CA . ARG A 1 82 ? 18.619 -10.040 -0.498 1.00 61.66 82 ARG A CA 1
ATOM 616 C C . ARG A 1 82 ? 20.124 -10.094 -0.798 1.00 61.66 82 ARG A C 1
ATOM 618 O O . ARG A 1 82 ? 20.911 -9.537 -0.041 1.00 61.66 82 ARG A O 1
ATOM 625 N N . THR A 1 83 ? 20.537 -10.752 -1.878 1.00 54.53 83 THR A N 1
ATOM 626 C CA . THR A 1 83 ? 21.940 -11.082 -2.182 1.00 54.53 83 THR A CA 1
ATOM 627 C C . THR A 1 83 ? 22.742 -9.980 -2.887 1.00 54.53 83 THR A C 1
ATOM 629 O O . THR A 1 83 ? 23.919 -10.185 -3.148 1.00 54.53 83 THR A O 1
ATOM 632 N N . ALA A 1 84 ? 22.168 -8.802 -3.156 1.00 46.75 84 ALA A N 1
ATOM 633 C CA . ALA A 1 84 ? 22.878 -7.694 -3.817 1.00 46.75 84 ALA A CA 1
ATOM 634 C C . ALA A 1 84 ? 23.738 -6.813 -2.878 1.00 46.75 84 ALA A C 1
ATOM 636 O O . ALA A 1 84 ? 24.321 -5.831 -3.330 1.00 46.75 84 ALA A O 1
ATOM 637 N N . TRP A 1 85 ? 23.834 -7.154 -1.589 1.00 47.50 85 TRP A N 1
ATOM 638 C CA . TRP A 1 85 ? 24.747 -6.512 -0.635 1.00 47.50 85 TRP A CA 1
ATOM 639 C C . TRP A 1 85 ? 25.657 -7.583 -0.021 1.00 47.50 85 TRP A C 1
ATOM 641 O O . TRP A 1 85 ? 25.380 -8.112 1.056 1.00 47.50 85 TRP A O 1
ATOM 651 N N . SER A 1 86 ? 26.700 -7.968 -0.753 1.00 40.62 86 SER A N 1
ATOM 652 C CA . SER A 1 86 ? 27.844 -8.758 -0.274 1.00 40.62 86 SER A CA 1
ATOM 653 C C . SER A 1 86 ? 29.124 -8.040 -0.658 1.00 40.62 86 SER A C 1
ATOM 655 O O . SER A 1 86 ? 29.164 -7.529 -1.800 1.00 40.62 86 SER A O 1
#

pLDDT: mean 83.96, std 15.78, range [35.0, 97.69]

Organism: Nocardia ignorata (NCBI:txid145285)